Protein AF-A0A1G1VCG1-F1 (afdb_monomer_lite)

Organism: NCBI:txid1797520

Sequence (111 aa):
MVRETHHRALRYLTTLEELYSAALANLGPMDTKSLEEFQKEASMVANQAGISRFRLALDLSFKEPDSLGITEQPQTVTDFEWNQHIEAVGRRTTRMPNVFVVDGTKYALLF

Secondary structure (DSSP, 8-state):
--------------SHHHHHHH-SEEEEETTSS-HHHHHHHHHHHHHHTT-S-EEEEEEEEBSS--TTS-SEEEEE--TTTHHHHHHHHHHHBSSPPEEEEEETTT-----

Structure (mmCIF, N/CA/C/O backbone):
data_AF-A0A1G1VCG1-F1
#
_entry.id   AF-A0A1G1VCG1-F1
#
loop_
_atom_site.group_PDB
_atom_site.id
_atom_site.type_symbol
_atom_site.label_atom_id
_atom_site.label_alt_id
_atom_site.label_comp_id
_atom_site.label_asym_id
_atom_site.label_entity_id
_atom_site.label_seq_id
_atom_site.pdbx_PDB_ins_code
_atom_site.Cartn_x
_atom_site.Cartn_y
_atom_site.Cartn_z
_atom_site.occupancy
_atom_site.B_iso_or_equiv
_atom_site.auth_seq_id
_atom_site.auth_comp_id
_atom_site.auth_asym_id
_atom_site.auth_atom_id
_atom_site.pdbx_PDB_model_num
ATOM 1 N N . MET A 1 1 ? -19.814 -38.402 13.077 1.00 38.91 1 MET A N 1
ATOM 2 C CA . MET A 1 1 ? -20.217 -36.980 13.053 1.00 38.91 1 MET A CA 1
ATOM 3 C C . MET A 1 1 ? -18.930 -36.162 13.015 1.00 38.91 1 MET A C 1
ATOM 5 O O . MET A 1 1 ? -18.334 -35.926 14.056 1.00 38.91 1 MET A O 1
ATOM 9 N N . VAL A 1 2 ? -18.406 -35.886 11.818 1.00 38.81 2 VAL A N 1
ATOM 10 C CA . VAL A 1 2 ? -17.128 -35.176 11.645 1.00 38.81 2 VAL A CA 1
ATOM 11 C C . VAL A 1 2 ? -17.461 -33.696 11.526 1.00 38.81 2 VAL A C 1
ATOM 13 O O . VAL A 1 2 ? -18.196 -33.306 10.625 1.00 38.81 2 VAL A O 1
ATOM 16 N N . ARG A 1 3 ? -16.998 -32.882 12.478 1.00 41.59 3 ARG A N 1
ATOM 17 C CA . ARG A 1 3 ? -17.051 -31.427 12.339 1.00 41.59 3 ARG A CA 1
ATOM 18 C C . ARG A 1 3 ? -15.976 -31.056 11.323 1.00 41.59 3 ARG A C 1
ATOM 20 O O . ARG A 1 3 ? -14.801 -31.026 11.671 1.00 41.59 3 ARG A O 1
ATOM 27 N N . GLU A 1 4 ? -16.370 -30.831 10.075 1.00 39.94 4 GLU A N 1
ATOM 28 C CA . GLU A 1 4 ? -15.518 -30.148 9.105 1.00 39.94 4 GLU A CA 1
ATOM 29 C C . GLU A 1 4 ? -15.358 -28.704 9.572 1.00 39.94 4 GLU A C 1
ATOM 31 O O . GLU A 1 4 ? -16.168 -27.819 9.292 1.00 39.94 4 GLU A O 1
ATOM 36 N N . THR A 1 5 ? -14.312 -28.460 10.355 1.00 43.59 5 THR A N 1
ATOM 37 C CA . THR A 1 5 ? -13.804 -27.113 10.563 1.00 43.59 5 THR A CA 1
ATOM 38 C C . THR A 1 5 ? -13.212 -26.685 9.228 1.00 43.59 5 THR A C 1
ATOM 40 O O . THR A 1 5 ? -12.037 -26.915 8.946 1.00 43.59 5 THR A O 1
ATOM 43 N N . HIS A 1 6 ? -14.038 -26.091 8.367 1.00 36.12 6 HIS A N 1
ATOM 44 C CA . HIS A 1 6 ? -13.554 -25.306 7.244 1.00 36.12 6 HIS A CA 1
ATOM 45 C C . HIS A 1 6 ? -12.773 -24.122 7.822 1.00 36.12 6 HIS A C 1
ATOM 47 O O . HIS A 1 6 ? -13.300 -23.021 7.985 1.00 36.12 6 HIS A O 1
ATOM 53 N N . HIS A 1 7 ? -11.500 -24.337 8.153 1.00 35.19 7 HIS A N 1
ATOM 54 C CA . HIS A 1 7 ? -10.540 -23.252 8.228 1.00 35.19 7 HIS A CA 1
ATOM 55 C C . HIS A 1 7 ? -10.402 -22.733 6.805 1.00 35.19 7 HIS A C 1
ATOM 57 O O . HIS A 1 7 ? -9.593 -23.211 6.015 1.00 35.19 7 HIS A O 1
ATOM 63 N N . ARG A 1 8 ? -11.288 -21.797 6.457 1.00 36.34 8 ARG A N 1
ATOM 64 C CA . ARG A 1 8 ? -11.189 -20.979 5.259 1.00 36.34 8 ARG A CA 1
ATOM 65 C C . ARG A 1 8 ? -9.798 -20.360 5.331 1.00 36.34 8 ARG A C 1
ATOM 67 O O . ARG A 1 8 ? -9.560 -19.497 6.174 1.00 36.34 8 ARG A O 1
ATOM 74 N N . ALA A 1 9 ? -8.866 -20.898 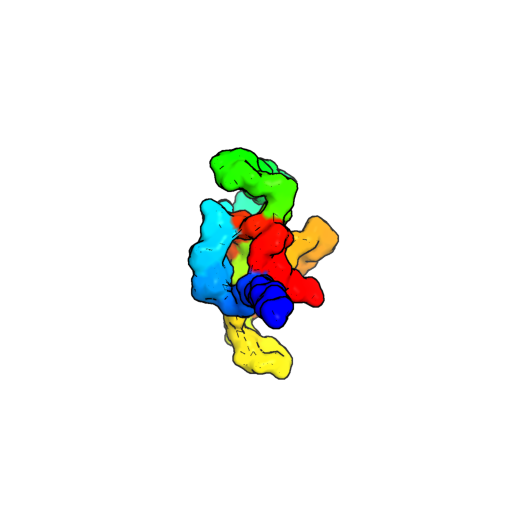4.544 1.00 39.00 9 ALA A N 1
ATOM 75 C CA . ALA A 1 9 ? -7.525 -20.358 4.436 1.00 39.00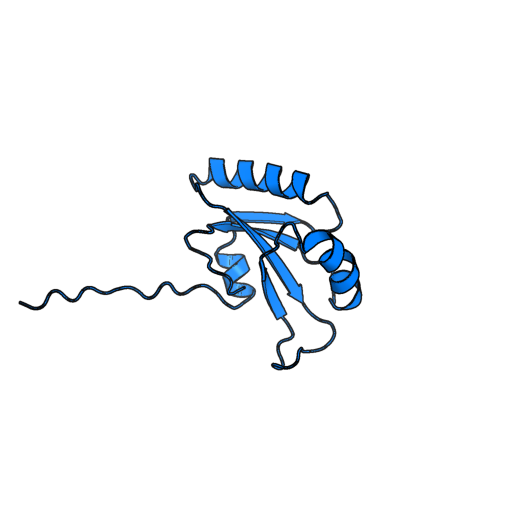 9 ALA A CA 1
ATOM 76 C C . ALA A 1 9 ? -7.691 -18.870 4.150 1.00 39.00 9 ALA A C 1
ATOM 78 O O . ALA A 1 9 ? -8.424 -18.501 3.227 1.00 39.00 9 ALA A O 1
ATOM 79 N N . LEU A 1 10 ? -7.111 -18.033 5.002 1.00 39.06 10 LEU A N 1
ATOM 80 C CA . LEU A 1 10 ? -7.118 -16.601 4.791 1.00 39.06 10 LEU A CA 1
ATOM 81 C C . LEU A 1 10 ? -6.383 -16.363 3.467 1.00 39.06 10 LEU A C 1
ATOM 83 O O . LEU A 1 10 ? -5.162 -16.469 3.398 1.00 39.06 10 LEU A O 1
ATOM 87 N N . ARG A 1 11 ? -7.144 -16.178 2.383 1.00 42.28 11 ARG A N 1
ATOM 88 C CA . ARG A 1 11 ? -6.597 -15.795 1.085 1.00 42.28 11 ARG A CA 1
ATOM 89 C C . ARG A 1 11 ? -6.237 -14.327 1.203 1.00 42.28 11 ARG A C 1
ATOM 91 O O . ARG A 1 11 ? -7.095 -13.459 1.087 1.00 42.28 11 ARG A O 1
ATOM 98 N N . TYR A 1 12 ? -4.978 -14.105 1.542 1.00 46.22 12 TYR A N 1
ATOM 99 C CA . TYR A 1 12 ? -4.359 -12.800 1.581 1.00 46.22 12 TYR A CA 1
ATOM 100 C C . TYR A 1 12 ? -3.868 -12.477 0.176 1.00 46.22 12 TYR A C 1
ATOM 102 O O . TYR A 1 12 ? -3.139 -13.249 -0.439 1.00 46.22 12 TYR A O 1
ATOM 110 N N . LEU A 1 13 ? -4.393 -11.382 -0.337 1.00 51.78 13 LEU A N 1
ATOM 111 C CA . LEU A 1 13 ? -4.329 -10.942 -1.717 1.00 51.78 13 LEU A CA 1
ATOM 112 C C . LEU A 1 13 ? -2.890 -10.572 -2.109 1.00 51.78 13 LEU A C 1
ATOM 114 O O . LEU A 1 13 ? -2.240 -9.795 -1.411 1.00 51.78 13 LEU A O 1
ATOM 118 N N . THR A 1 14 ? -2.398 -11.157 -3.203 1.00 66.19 14 THR A N 1
ATOM 119 C CA . THR A 1 14 ? -1.013 -11.018 -3.694 1.00 66.19 14 THR A CA 1
ATOM 120 C C . THR A 1 14 ? -0.896 -10.076 -4.893 1.00 66.19 14 THR A C 1
ATOM 122 O O . THR A 1 14 ? 0.210 -9.679 -5.242 1.00 66.19 14 THR A O 1
ATOM 125 N N . THR A 1 15 ? -2.012 -9.711 -5.535 1.00 75.44 15 THR A N 1
ATOM 126 C CA . THR A 1 15 ? -2.023 -8.906 -6.772 1.00 75.44 15 THR A CA 1
ATOM 127 C C . THR A 1 15 ? -2.552 -7.481 -6.556 1.00 75.44 15 THR A C 1
ATOM 129 O O . THR A 1 15 ? -3.227 -7.194 -5.565 1.00 75.44 15 THR A O 1
ATOM 132 N N . LEU A 1 16 ? -2.274 -6.567 -7.496 1.00 80.31 16 LEU A N 1
ATOM 133 C CA . LEU A 1 16 ? -2.798 -5.192 -7.444 1.00 80.31 16 LEU A CA 1
ATOM 134 C C . LEU A 1 16 ? -4.323 -5.116 -7.594 1.00 80.31 16 LEU A C 1
ATOM 136 O O . LEU A 1 16 ? -4.960 -4.323 -6.908 1.00 80.31 16 LEU A O 1
ATOM 140 N N . GLU A 1 17 ? -4.922 -5.943 -8.452 1.00 82.38 17 GLU A N 1
ATOM 141 C CA . GLU A 1 17 ? -6.385 -5.999 -8.621 1.00 82.38 17 GLU A CA 1
ATOM 142 C C . GLU A 1 17 ? -7.082 -6.321 -7.296 1.00 82.38 17 GLU A C 1
ATOM 144 O O . GLU A 1 17 ? -8.099 -5.733 -6.911 1.00 82.38 17 GLU A O 1
ATOM 149 N N . GLU A 1 18 ? -6.481 -7.240 -6.558 1.00 77.50 18 GLU A N 1
ATOM 150 C CA . GLU A 1 18 ? -6.971 -7.634 -5.264 1.00 77.50 18 GLU A CA 1
ATOM 151 C C . GLU A 1 18 ? -6.728 -6.551 -4.191 1.00 77.50 18 GLU A C 1
ATOM 153 O O . GLU A 1 18 ? -7.627 -6.297 -3.385 1.00 77.50 18 GLU A O 1
ATOM 158 N N . LEU A 1 19 ? -5.584 -5.845 -4.211 1.00 83.06 19 LEU A N 1
ATOM 159 C CA . LEU A 1 19 ? -5.374 -4.643 -3.384 1.00 83.06 19 LEU A CA 1
ATOM 160 C C . LEU A 1 19 ? -6.502 -3.631 -3.608 1.00 83.06 19 LEU A C 1
ATOM 162 O O . LEU A 1 19 ? -7.115 -3.171 -2.647 1.00 83.06 19 LEU A O 1
ATOM 166 N N . TYR A 1 20 ? -6.802 -3.307 -4.867 1.00 85.31 20 TYR A N 1
ATOM 167 C CA . TYR A 1 20 ? -7.836 -2.330 -5.212 1.00 85.31 20 TYR A CA 1
ATOM 168 C C . TYR A 1 20 ? -9.229 -2.764 -4.750 1.00 85.31 20 TYR A C 1
ATOM 170 O O . TYR A 1 20 ? -10.032 -1.924 -4.353 1.00 85.31 20 TYR A O 1
ATOM 178 N N . SER A 1 21 ? -9.497 -4.070 -4.746 1.00 81.31 21 SER A N 1
ATOM 179 C CA . SER A 1 21 ? -10.769 -4.631 -4.280 1.00 81.31 21 SER A CA 1
ATOM 180 C C . SER A 1 21 ? -10.908 -4.649 -2.752 1.00 81.31 21 SER A C 1
ATOM 182 O O . SER A 1 21 ? -12.027 -4.642 -2.239 1.00 81.31 21 SER A O 1
ATOM 184 N N . ALA A 1 22 ? -9.795 -4.700 -2.015 1.00 79.94 22 ALA A N 1
ATOM 185 C CA . ALA A 1 22 ? -9.784 -4.803 -0.553 1.00 79.94 22 ALA A CA 1
ATOM 186 C C . ALA A 1 22 ? -9.440 -3.496 0.176 1.00 79.94 22 ALA A C 1
ATOM 188 O O . ALA A 1 22 ? -9.615 -3.417 1.397 1.00 79.94 22 ALA A O 1
ATOM 189 N N . ALA A 1 23 ? -8.937 -2.489 -0.537 1.00 87.56 23 ALA A N 1
ATOM 190 C CA . ALA A 1 23 ? -8.599 -1.201 0.042 1.00 87.56 23 ALA A CA 1
ATOM 191 C C . ALA A 1 23 ? -9.846 -0.480 0.573 1.00 87.56 23 ALA A C 1
ATOM 193 O O . ALA A 1 23 ? -10.855 -0.333 -0.111 1.00 87.56 23 ALA A O 1
ATOM 194 N N . LEU A 1 24 ? -9.745 0.014 1.804 1.00 89.88 24 LEU A N 1
ATOM 195 C CA . LEU A 1 24 ? -10.749 0.866 2.435 1.00 89.88 24 LEU A CA 1
ATOM 196 C C . LEU A 1 24 ? -10.727 2.281 1.853 1.00 89.88 24 LEU A C 1
ATOM 198 O O . LEU A 1 24 ? -11.766 2.930 1.778 1.00 89.88 24 LEU A O 1
ATOM 202 N N . ALA A 1 25 ? -9.545 2.762 1.460 1.00 92.88 25 ALA A N 1
ATOM 203 C CA . ALA A 1 25 ? -9.368 4.055 0.812 1.00 92.88 25 ALA A CA 1
ATOM 204 C C . ALA A 1 25 ? -8.062 4.111 0.010 1.00 92.88 25 ALA A C 1
ATOM 206 O O . ALA A 1 25 ? -7.086 3.440 0.351 1.00 92.88 25 ALA A O 1
ATOM 207 N N . ASN A 1 26 ? -8.046 4.973 -1.008 1.00 94.25 26 ASN A N 1
ATOM 208 C CA . ASN A 1 26 ? -6.842 5.467 -1.671 1.00 94.25 26 ASN A CA 1
ATOM 209 C C . ASN A 1 26 ? -6.547 6.875 -1.131 1.00 94.25 26 ASN A C 1
ATOM 211 O O . ASN A 1 26 ? -7.373 7.773 -1.290 1.00 94.25 26 ASN A O 1
ATOM 215 N N . LEU A 1 27 ? -5.399 7.052 -0.482 1.00 94.56 27 LEU A N 1
ATOM 216 C CA . LEU A 1 27 ? -4.959 8.319 0.109 1.00 94.56 27 LEU A CA 1
ATOM 217 C C . LEU A 1 27 ? -4.131 9.178 -0.863 1.00 94.56 27 LEU A C 1
ATOM 219 O O . LEU A 1 27 ? -3.812 10.323 -0.545 1.00 94.56 27 LEU A O 1
ATOM 223 N N . GLY A 1 28 ? -3.817 8.652 -2.049 1.00 93.25 28 GLY A N 1
ATOM 224 C CA . GLY A 1 28 ? -3.069 9.340 -3.099 1.00 93.25 28 GLY A CA 1
ATOM 225 C C . GLY A 1 28 ? -1.567 9.031 -3.107 1.00 93.25 28 GLY A C 1
ATOM 226 O O . GLY A 1 28 ? -1.122 8.131 -2.393 1.00 93.25 28 GLY A O 1
ATOM 227 N N . PRO A 1 29 ? -0.783 9.745 -3.936 1.00 91.81 29 PRO A N 1
ATOM 228 C CA . PRO A 1 29 ? 0.624 9.431 -4.177 1.00 91.81 29 PRO A CA 1
ATOM 229 C C . PRO A 1 29 ? 1.502 9.643 -2.941 1.00 91.81 29 PRO A C 1
ATOM 231 O O . PRO A 1 29 ? 1.361 10.647 -2.240 1.00 91.81 29 PRO A O 1
ATOM 234 N N . MET A 1 30 ? 2.438 8.724 -2.695 1.00 89.75 30 MET A N 1
ATOM 235 C CA . MET A 1 30 ? 3.264 8.698 -1.478 1.00 89.75 30 MET A CA 1
ATOM 236 C C . MET A 1 30 ? 4.193 9.909 -1.277 1.00 89.75 30 MET A C 1
ATOM 238 O O . MET A 1 30 ? 4.656 10.131 -0.165 1.00 89.75 30 MET A O 1
ATOM 242 N N . ASP A 1 31 ? 4.464 10.705 -2.312 1.00 89.75 31 ASP A N 1
ATOM 243 C CA . ASP A 1 31 ? 5.310 11.907 -2.251 1.00 89.75 31 ASP A CA 1
ATOM 244 C C . ASP A 1 31 ? 4.548 13.191 -1.885 1.00 89.75 31 ASP A C 1
ATOM 246 O O . ASP A 1 31 ? 5.154 14.249 -1.719 1.00 89.75 31 ASP A O 1
ATOM 250 N N . THR A 1 32 ? 3.222 13.119 -1.748 1.00 91.50 32 THR A N 1
ATOM 251 C CA . THR A 1 32 ? 2.387 14.303 -1.495 1.00 91.50 32 THR A CA 1
ATOM 252 C C . THR A 1 32 ? 2.348 14.735 -0.033 1.00 91.50 32 THR A C 1
ATOM 254 O O . THR A 1 32 ? 2.037 15.893 0.247 1.00 91.50 32 THR A O 1
ATOM 257 N N . LYS A 1 33 ? 2.621 13.816 0.900 1.00 91.25 33 LYS A N 1
ATOM 258 C CA . LYS A 1 33 ? 2.504 14.022 2.350 1.00 91.25 33 LYS A CA 1
ATOM 259 C C . LYS A 1 33 ? 3.533 13.179 3.098 1.00 91.25 33 LYS A C 1
ATOM 261 O O . LYS A 1 33 ? 4.089 12.220 2.564 1.00 91.25 33 LYS A O 1
ATOM 266 N N . SER A 1 34 ? 3.767 13.520 4.357 1.00 90.31 34 SER A N 1
ATOM 267 C CA . SER A 1 34 ? 4.580 12.704 5.259 1.00 90.31 34 SER A CA 1
ATOM 268 C C . SER A 1 34 ? 3.876 11.396 5.644 1.00 90.31 34 SER A C 1
ATOM 270 O O . SER A 1 34 ? 2.650 11.277 5.576 1.00 90.31 34 SER A O 1
ATOM 272 N N . LEU A 1 35 ? 4.651 10.411 6.111 1.00 89.50 35 LEU A N 1
ATOM 273 C CA . LEU A 1 35 ? 4.095 9.160 6.630 1.00 89.50 35 LEU A CA 1
ATOM 274 C C . LEU A 1 35 ? 3.111 9.402 7.782 1.00 89.50 35 LEU A C 1
ATOM 276 O O . LEU A 1 35 ? 2.069 8.757 7.837 1.00 89.50 35 LEU A O 1
ATOM 280 N N . GLU A 1 36 ? 3.424 10.336 8.682 1.00 91.50 36 GLU A N 1
ATOM 281 C CA . GLU A 1 36 ? 2.575 10.670 9.831 1.00 91.50 36 GLU A CA 1
ATOM 282 C C . GLU A 1 36 ? 1.201 11.189 9.380 1.00 91.50 36 GLU A C 1
ATOM 284 O O . GLU A 1 36 ? 0.166 10.795 9.921 1.00 91.50 36 GLU A O 1
ATOM 289 N N . GLU A 1 37 ? 1.166 12.019 8.335 1.00 93.50 37 GLU A N 1
ATOM 290 C CA . GLU A 1 37 ? -0.084 12.505 7.747 1.00 93.50 37 GLU A CA 1
ATOM 291 C C . GLU A 1 37 ? -0.896 11.366 7.122 1.00 93.50 37 GLU A C 1
ATOM 293 O O . GLU A 1 37 ? -2.099 11.262 7.381 1.00 93.50 37 GLU A O 1
ATOM 298 N N . PHE A 1 38 ? -0.250 10.460 6.379 1.00 93.69 38 PHE A N 1
ATOM 299 C CA . PHE A 1 38 ? -0.919 9.268 5.852 1.00 93.69 38 PHE A CA 1
ATOM 300 C C . PHE A 1 38 ? -1.449 8.360 6.962 1.00 93.69 38 PHE A C 1
ATOM 302 O O . PHE A 1 38 ? -2.576 7.881 6.868 1.00 93.69 38 PHE A O 1
ATOM 309 N N . GLN A 1 39 ? -0.686 8.141 8.035 1.00 92.69 39 GLN A N 1
ATOM 310 C CA . GLN A 1 39 ? -1.124 7.349 9.187 1.00 92.69 39 GLN A CA 1
ATOM 311 C C . GLN A 1 39 ? -2.320 7.994 9.898 1.00 92.69 39 GLN A C 1
ATOM 313 O O . GLN A 1 39 ? -3.249 7.292 10.306 1.00 92.69 39 GLN A O 1
ATOM 318 N N . LYS A 1 40 ? -2.336 9.325 10.023 1.00 94.75 40 LYS A N 1
ATOM 319 C CA . LYS A 1 40 ? -3.456 10.066 10.613 1.00 94.75 40 LYS A CA 1
ATOM 320 C C . LYS A 1 40 ? -4.726 9.930 9.773 1.00 94.75 40 LYS A C 1
ATOM 322 O O . LYS A 1 40 ? -5.782 9.610 10.321 1.00 94.75 40 LYS A O 1
ATOM 327 N N . GLU A 1 41 ? -4.631 10.122 8.459 1.00 95.44 41 GLU A N 1
ATOM 328 C CA . GLU A 1 41 ? -5.762 9.934 7.540 1.00 95.44 41 GLU A CA 1
ATOM 329 C C . GLU A 1 41 ? -6.235 8.478 7.521 1.00 95.44 41 GLU A C 1
ATOM 331 O O . GLU A 1 41 ? -7.433 8.209 7.620 1.00 95.44 41 GLU A O 1
ATOM 336 N N . ALA A 1 42 ? -5.302 7.528 7.500 1.00 93.56 42 ALA A N 1
ATOM 337 C CA . ALA A 1 42 ? -5.611 6.108 7.561 1.00 93.56 42 ALA A CA 1
ATOM 338 C C . ALA A 1 42 ? -6.317 5.715 8.858 1.00 93.56 42 ALA A C 1
ATOM 340 O O . ALA A 1 42 ? -7.268 4.941 8.817 1.00 93.56 42 ALA A O 1
ATOM 341 N N . SER A 1 43 ? -5.916 6.288 9.995 1.00 94.81 43 SER A N 1
ATOM 342 C CA . SER A 1 43 ? -6.596 6.095 11.278 1.00 94.81 43 SER A CA 1
ATOM 343 C C . SER A 1 43 ? -8.038 6.610 11.236 1.00 94.81 43 SER A C 1
ATOM 345 O O . SER A 1 43 ? -8.952 5.938 11.712 1.00 94.81 43 SER A O 1
ATOM 347 N N . MET A 1 44 ? -8.289 7.761 10.602 1.00 95.94 44 MET A N 1
ATOM 348 C CA . MET A 1 44 ? -9.654 8.269 10.416 1.00 95.94 44 MET A CA 1
ATOM 349 C C . MET A 1 44 ? -10.505 7.327 9.557 1.00 95.94 44 MET A C 1
ATOM 351 O O . MET A 1 44 ? -11.621 6.990 9.955 1.00 95.94 44 MET A O 1
ATOM 355 N N . VAL A 1 45 ? -9.966 6.859 8.426 1.00 95.50 45 VAL A N 1
ATOM 356 C CA . VAL A 1 45 ? -10.628 5.879 7.546 1.00 95.50 45 VAL A CA 1
ATOM 357 C C . VAL A 1 45 ? -10.910 4.575 8.298 1.00 95.50 45 VAL A C 1
ATOM 359 O O . VAL A 1 45 ? -12.021 4.049 8.249 1.00 95.50 45 VAL A O 1
ATOM 362 N N . ALA A 1 46 ? -9.925 4.073 9.041 1.00 92.75 46 ALA A N 1
ATOM 363 C CA . ALA A 1 46 ? -10.028 2.846 9.820 1.00 92.75 46 ALA A CA 1
ATOM 364 C C . ALA A 1 46 ? -11.129 2.933 10.887 1.00 92.75 46 ALA A C 1
ATOM 366 O O . ALA A 1 46 ? -11.965 2.034 10.995 1.00 92.75 46 ALA A O 1
ATOM 367 N N . ASN A 1 47 ? -11.178 4.049 11.618 1.00 94.31 47 ASN A N 1
ATOM 368 C CA . ASN A 1 47 ? -12.199 4.302 12.631 1.00 94.31 47 ASN A CA 1
ATOM 369 C C . ASN A 1 47 ? -13.607 4.370 12.023 1.00 94.31 47 ASN A C 1
ATOM 371 O O . ASN A 1 47 ? -14.537 3.790 12.580 1.00 94.31 47 ASN A O 1
ATOM 375 N N . GLN A 1 48 ? -13.770 5.020 10.866 1.00 94.69 48 GLN A N 1
ATOM 376 C CA . GLN A 1 48 ? -15.053 5.072 10.150 1.00 94.69 48 GLN A CA 1
ATOM 377 C C . GLN A 1 48 ? -15.504 3.690 9.659 1.00 94.69 48 GLN A C 1
ATOM 379 O O . GLN A 1 48 ? -16.693 3.382 9.689 1.00 94.69 48 GLN A O 1
ATOM 384 N N . ALA A 1 49 ? -14.556 2.846 9.251 1.00 90.44 49 ALA A N 1
ATOM 385 C CA . ALA A 1 49 ? -14.809 1.473 8.828 1.00 90.44 49 ALA A CA 1
ATOM 386 C C . ALA A 1 49 ? -14.957 0.479 10.000 1.00 90.44 49 ALA A C 1
ATOM 388 O O . ALA A 1 49 ? -15.227 -0.701 9.769 1.00 90.44 49 ALA A O 1
ATOM 389 N N . GLY A 1 50 ? -14.774 0.921 11.251 1.00 91.31 50 GLY A N 1
ATOM 390 C CA . GLY A 1 50 ? -14.864 0.068 12.437 1.00 91.31 50 GLY A CA 1
ATOM 391 C C . GLY A 1 50 ? -13.749 -0.979 12.544 1.00 91.31 50 GLY A C 1
ATOM 392 O O . GLY A 1 50 ? -13.947 -2.019 13.174 1.00 91.31 50 GLY A O 1
ATOM 393 N N . ILE A 1 51 ? -12.588 -0.735 11.929 1.00 86.12 51 ILE A N 1
ATOM 394 C CA . ILE A 1 51 ? -11.433 -1.636 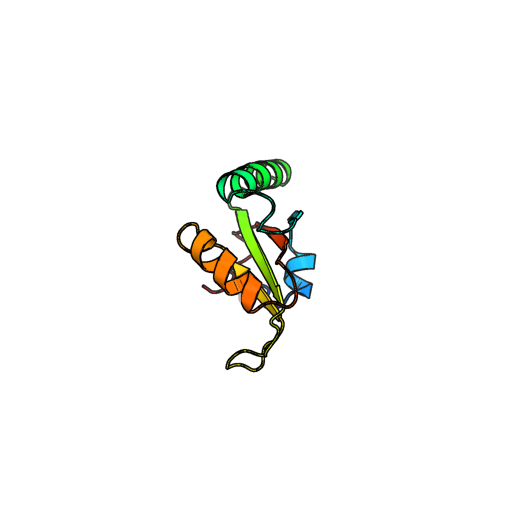11.993 1.00 86.12 51 ILE A CA 1
ATOM 395 C C . ILE A 1 51 ? -10.398 -1.132 13.005 1.00 86.12 51 ILE A C 1
ATOM 397 O O . ILE A 1 51 ? -10.050 0.043 13.047 1.00 86.12 51 ILE A O 1
ATOM 401 N N . SER A 1 52 ? -9.870 -2.041 13.825 1.00 83.00 52 SER A N 1
ATOM 402 C CA . SER A 1 52 ? -8.896 -1.711 14.878 1.00 83.00 52 SER A CA 1
ATOM 403 C C . SER A 1 52 ? -7.438 -1.857 14.442 1.00 83.00 52 SER A C 1
ATOM 405 O O . SER A 1 52 ? -6.533 -1.392 15.130 1.00 83.00 52 SER A O 1
ATOM 407 N N . ARG A 1 53 ? -7.193 -2.529 13.313 1.00 86.00 53 ARG A N 1
ATOM 408 C CA . ARG A 1 53 ? -5.858 -2.779 12.767 1.00 86.00 53 ARG A CA 1
ATOM 409 C C . ARG A 1 53 ? -5.861 -2.420 11.295 1.00 86.00 53 ARG A C 1
ATOM 411 O O . ARG A 1 53 ? -6.339 -3.204 10.483 1.00 86.00 53 ARG A O 1
ATOM 418 N N . PHE A 1 54 ? -5.331 -1.254 10.955 1.00 87.88 54 PHE A N 1
ATOM 419 C CA . PHE A 1 54 ? -5.095 -0.873 9.567 1.00 87.88 54 PHE A CA 1
ATOM 420 C C . PHE A 1 54 ? -3.622 -1.054 9.204 1.00 87.88 54 PHE A C 1
ATOM 422 O O . PHE A 1 54 ? -2.754 -1.116 10.078 1.00 87.88 54 PHE A O 1
ATOM 429 N N . ARG A 1 55 ? -3.346 -1.147 7.907 1.00 87.62 55 ARG A N 1
ATOM 430 C CA . ARG A 1 55 ? -2.000 -1.031 7.340 1.00 87.62 55 ARG A CA 1
ATOM 431 C C . ARG A 1 55 ? -2.030 -0.097 6.139 1.00 87.62 55 ARG A C 1
ATOM 433 O O . ARG A 1 55 ? -3.088 0.114 5.548 1.00 87.62 55 ARG A O 1
ATOM 440 N N . LEU A 1 56 ? -0.862 0.434 5.798 1.00 89.06 56 LEU A N 1
ATOM 441 C CA . LEU A 1 56 ? -0.637 1.160 4.557 1.00 89.06 56 LEU A CA 1
ATOM 442 C C . LEU A 1 56 ? -0.021 0.212 3.527 1.00 89.06 56 LEU A C 1
ATOM 444 O O . LEU A 1 56 ? 0.912 -0.529 3.847 1.00 89.06 56 LEU A O 1
ATOM 448 N N . ALA A 1 57 ? -0.547 0.236 2.309 1.00 88.25 57 ALA A N 1
ATOM 449 C CA . ALA A 1 57 ? -0.035 -0.527 1.178 1.00 88.25 57 ALA A CA 1
ATOM 450 C C . ALA A 1 57 ? 0.243 0.397 -0.013 1.00 88.25 57 ALA A C 1
ATOM 452 O O . ALA A 1 57 ? -0.479 1.368 -0.218 1.00 88.25 57 ALA A O 1
ATOM 453 N N . LEU A 1 58 ? 1.273 0.086 -0.794 1.00 87.44 58 LEU A N 1
ATOM 454 C CA . LEU A 1 58 ? 1.640 0.775 -2.029 1.00 87.44 58 LEU A CA 1
ATOM 455 C C . LEU A 1 58 ? 1.313 -0.099 -3.229 1.00 87.44 58 LEU A C 1
ATOM 457 O O . LEU A 1 58 ? 1.557 -1.304 -3.180 1.00 87.44 58 LEU A O 1
ATOM 461 N N . ASP A 1 59 ? 0.839 0.504 -4.316 1.00 88.38 59 ASP A N 1
ATOM 462 C CA . ASP A 1 59 ? 0.734 -0.163 -5.612 1.00 88.38 59 ASP A CA 1
ATOM 463 C C . ASP A 1 59 ? 2.002 0.052 -6.450 1.00 88.38 59 ASP A C 1
ATOM 465 O O . ASP A 1 59 ? 2.173 1.043 -7.161 1.00 88.38 59 ASP A O 1
ATOM 469 N N . LEU A 1 60 ? 2.940 -0.888 -6.365 1.00 85.25 60 LEU A N 1
ATOM 470 C CA . LEU A 1 60 ? 4.193 -0.769 -7.098 1.00 85.25 60 LEU A CA 1
ATOM 471 C C . LEU A 1 60 ? 4.013 -1.266 -8.527 1.00 85.25 60 LEU A C 1
ATOM 473 O O . LEU A 1 60 ? 3.589 -2.397 -8.738 1.00 85.25 60 LEU A O 1
ATOM 477 N N . SER A 1 61 ? 4.379 -0.426 -9.494 1.00 86.75 61 SER A N 1
ATOM 478 C CA . SER A 1 61 ? 4.503 -0.784 -10.909 1.00 86.75 61 SER A CA 1
ATOM 479 C C . SER A 1 61 ? 5.923 -0.448 -11.349 1.00 86.75 61 SER A C 1
ATOM 481 O O . SER A 1 61 ? 6.296 0.724 -11.392 1.00 86.75 61 SER A O 1
ATOM 483 N N . PHE A 1 62 ? 6.754 -1.460 -11.576 1.00 84.81 62 PHE A N 1
ATOM 484 C CA . PHE A 1 62 ? 8.185 -1.327 -11.846 1.00 84.81 62 PHE A CA 1
ATOM 485 C C . PHE A 1 62 ? 8.469 -1.100 -13.335 1.00 84.81 62 PHE A C 1
ATOM 487 O O . PHE A 1 62 ? 7.796 -1.650 -14.202 1.00 84.81 62 PHE A O 1
ATOM 494 N N . LYS A 1 63 ? 9.496 -0.296 -13.643 1.00 85.25 63 LYS A N 1
ATOM 495 C CA . LYS A 1 63 ? 9.983 -0.093 -15.023 1.00 85.25 63 LYS A CA 1
ATOM 496 C C . LYS A 1 63 ? 10.580 -1.367 -15.615 1.00 85.25 63 LYS A C 1
ATOM 498 O O . LYS A 1 63 ? 10.507 -1.579 -16.820 1.00 85.25 63 LYS A O 1
ATOM 503 N N . GLU A 1 64 ? 11.181 -2.183 -14.758 1.00 82.38 64 GLU A N 1
ATOM 504 C CA . GLU A 1 64 ? 11.794 -3.458 -15.105 1.00 82.38 64 GLU A CA 1
ATOM 505 C C . GLU A 1 64 ? 11.233 -4.543 -14.180 1.00 82.38 64 GLU A C 1
ATOM 507 O O . GLU A 1 64 ? 11.039 -4.268 -12.990 1.00 82.38 64 GLU A O 1
ATOM 512 N N . PRO A 1 65 ? 10.959 -5.753 -14.698 1.00 76.00 65 PRO A N 1
ATOM 513 C CA . PRO A 1 65 ? 10.535 -6.871 -13.869 1.00 76.00 65 PRO A CA 1
ATOM 514 C C . PRO A 1 65 ? 11.611 -7.211 -12.833 1.00 76.00 65 PRO A C 1
ATOM 516 O O . PRO A 1 65 ? 12.810 -7.124 -13.105 1.00 76.00 65 PRO A O 1
ATOM 519 N N . ASP A 1 66 ? 11.180 -7.606 -11.639 1.00 71.00 66 ASP A N 1
ATOM 520 C CA . ASP A 1 66 ? 12.091 -8.068 -10.597 1.00 71.00 66 ASP A CA 1
ATOM 521 C C . ASP A 1 66 ? 12.683 -9.461 -10.909 1.00 71.00 66 ASP A C 1
ATOM 523 O O . ASP A 1 66 ? 12.467 -10.045 -11.974 1.00 71.00 66 ASP A O 1
ATOM 527 N N . SER A 1 67 ? 13.434 -10.033 -9.960 1.00 70.38 67 SER A N 1
ATOM 528 C CA . SER A 1 67 ? 14.021 -11.376 -10.098 1.00 70.38 67 SER A CA 1
ATOM 529 C C . SER A 1 67 ? 12.995 -12.497 -10.307 1.00 70.38 67 SER A C 1
ATOM 531 O O . SER A 1 67 ? 13.377 -13.599 -10.693 1.00 70.38 67 SER A O 1
ATOM 533 N N . LEU A 1 68 ? 11.715 -12.240 -10.028 1.00 69.75 68 LEU A N 1
ATOM 534 C CA . LEU A 1 68 ? 10.611 -13.184 -10.180 1.00 69.75 68 LEU A CA 1
ATOM 535 C C . LEU A 1 68 ? 9.810 -12.938 -11.467 1.00 69.75 68 LEU A C 1
ATOM 537 O O . LEU A 1 68 ? 8.853 -13.663 -11.735 1.00 69.75 68 LEU A O 1
ATOM 541 N N . GLY A 1 69 ? 10.201 -11.953 -12.283 1.00 76.38 69 GLY A N 1
ATOM 542 C CA . GLY A 1 69 ? 9.475 -11.584 -13.495 1.00 76.38 69 GLY A CA 1
ATOM 543 C C . GLY A 1 69 ? 8.234 -10.730 -13.222 1.00 76.38 69 GLY A C 1
ATOM 544 O O . GLY A 1 69 ? 7.421 -10.547 -14.127 1.00 76.38 69 GLY A O 1
ATOM 545 N N . ILE A 1 70 ? 8.064 -10.228 -11.996 1.00 75.69 70 ILE A N 1
ATOM 546 C CA . ILE A 1 70 ? 6.881 -9.478 -11.581 1.00 75.69 70 ILE A CA 1
ATOM 547 C C . ILE A 1 70 ? 7.128 -7.994 -11.837 1.00 75.69 70 ILE A C 1
ATOM 549 O O . ILE A 1 70 ? 8.108 -7.409 -11.373 1.00 75.69 70 ILE A O 1
ATOM 553 N N . THR A 1 71 ? 6.224 -7.372 -12.590 1.00 79.56 71 THR A N 1
ATOM 554 C CA . THR A 1 71 ? 6.261 -5.931 -12.872 1.00 79.56 71 THR A CA 1
ATOM 555 C C . THR A 1 71 ? 5.344 -5.136 -11.956 1.00 79.56 71 THR A C 1
ATOM 557 O O . THR A 1 71 ? 5.492 -3.922 -11.873 1.00 79.56 71 THR A O 1
ATOM 560 N N . GLU A 1 72 ? 4.402 -5.788 -11.272 1.00 82.19 72 GLU A N 1
ATOM 561 C CA . GLU A 1 72 ? 3.386 -5.124 -10.461 1.00 82.19 72 GLU A CA 1
ATOM 562 C C . GLU A 1 72 ? 3.053 -5.917 -9.201 1.00 82.19 72 GLU A C 1
ATOM 564 O O . GLU A 1 72 ? 2.717 -7.098 -9.289 1.00 82.19 72 GLU A O 1
ATOM 569 N N . GLN A 1 73 ? 3.110 -5.274 -8.032 1.00 81.56 73 GLN A N 1
ATOM 570 C CA . GLN A 1 73 ? 2.721 -5.915 -6.776 1.00 81.56 73 GLN A CA 1
ATOM 571 C C . GLN A 1 73 ? 2.371 -4.914 -5.670 1.00 81.56 73 GLN A C 1
ATOM 573 O O . GLN A 1 73 ? 2.916 -3.805 -5.630 1.00 81.56 73 GLN A O 1
ATOM 578 N N . PRO A 1 74 ? 1.486 -5.298 -4.739 1.00 82.69 74 PRO A N 1
ATOM 579 C CA . PRO A 1 74 ? 1.236 -4.521 -3.542 1.00 82.69 74 PRO A CA 1
ATOM 580 C C . PRO A 1 74 ? 2.380 -4.695 -2.528 1.00 82.69 74 PRO A C 1
ATOM 582 O O . PRO A 1 74 ? 2.833 -5.813 -2.295 1.00 82.69 74 PRO A O 1
ATOM 585 N N . GLN A 1 75 ? 2.813 -3.616 -1.871 1.00 80.06 75 GLN A N 1
ATOM 586 C CA . GLN A 1 75 ? 3.821 -3.679 -0.800 1.00 80.06 75 GLN A CA 1
ATOM 587 C C . GLN A 1 75 ? 3.349 -2.956 0.464 1.00 80.06 75 GLN A C 1
ATOM 589 O O . GLN A 1 75 ? 2.890 -1.820 0.395 1.00 80.06 75 GLN A O 1
ATOM 594 N N . THR A 1 76 ? 3.478 -3.590 1.634 1.00 77.00 76 THR A N 1
ATOM 595 C CA . THR A 1 76 ? 3.235 -2.919 2.918 1.00 77.00 76 THR A CA 1
ATOM 596 C C . THR A 1 76 ? 4.334 -1.917 3.189 1.00 77.00 76 THR A C 1
ATOM 598 O O . THR A 1 76 ? 5.509 -2.210 2.995 1.00 77.00 76 THR A O 1
ATOM 601 N N . VAL A 1 77 ? 3.946 -0.771 3.728 1.00 74.50 77 VAL A N 1
AT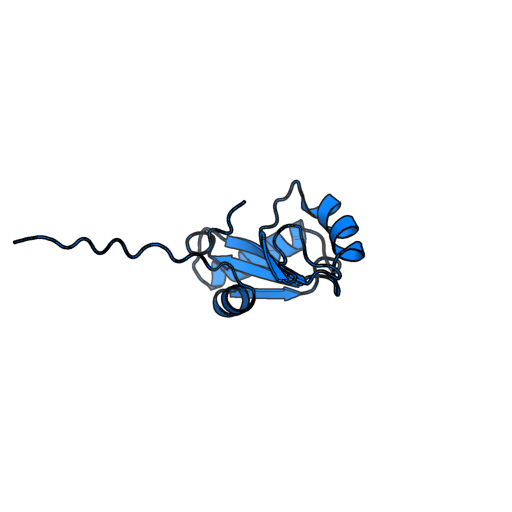OM 602 C CA . VAL A 1 77 ? 4.897 0.224 4.208 1.00 74.50 77 VAL A CA 1
ATOM 603 C C . VAL A 1 77 ? 5.141 0.018 5.689 1.00 74.50 77 VAL A C 1
ATOM 605 O O . VAL A 1 77 ? 4.189 -0.045 6.470 1.00 74.50 77 VAL A O 1
ATOM 608 N N . THR A 1 78 ? 6.412 -0.013 6.075 1.00 69.44 78 THR A N 1
ATOM 609 C CA . THR A 1 78 ? 6.820 0.167 7.467 1.00 69.44 78 THR A CA 1
ATOM 610 C C . THR A 1 78 ? 7.454 1.541 7.678 1.00 69.44 78 THR A C 1
ATOM 612 O O . THR A 1 78 ? 8.031 2.131 6.762 1.00 69.44 78 THR A O 1
ATOM 615 N N . ASP A 1 79 ? 7.377 2.043 8.910 1.00 63.75 79 ASP A N 1
ATOM 616 C CA . ASP A 1 79 ? 7.919 3.354 9.289 1.00 63.75 79 ASP A CA 1
ATOM 617 C C . ASP A 1 79 ? 9.432 3.461 9.054 1.00 63.75 79 ASP A C 1
ATOM 619 O O . ASP A 1 79 ? 9.945 4.528 8.724 1.00 63.75 79 ASP A O 1
ATOM 623 N N . PHE A 1 80 ? 10.145 2.339 9.174 1.00 60.47 80 PHE A N 1
ATOM 624 C CA . PHE A 1 80 ? 11.586 2.259 8.936 1.00 60.47 80 PHE A CA 1
ATOM 625 C C . PHE A 1 80 ? 11.954 2.413 7.451 1.00 60.47 80 PHE A C 1
ATOM 627 O O . PHE A 1 80 ? 13.038 2.890 7.113 1.00 60.47 80 PHE A O 1
ATOM 634 N N . GLU A 1 81 ? 11.043 2.024 6.564 1.00 66.44 81 GLU A N 1
ATOM 635 C CA . GLU A 1 81 ? 11.293 1.911 5.132 1.00 66.44 81 GLU A CA 1
ATOM 636 C C . GLU A 1 81 ? 10.838 3.139 4.347 1.00 66.44 81 GLU A C 1
ATOM 638 O O . GLU A 1 81 ? 11.408 3.423 3.303 1.00 66.44 81 GLU A O 1
ATOM 643 N N . TRP A 1 82 ? 9.879 3.921 4.849 1.00 77.00 82 TRP A N 1
ATOM 644 C CA . TRP A 1 82 ? 9.230 4.998 4.089 1.00 77.00 82 TRP A CA 1
ATOM 645 C C . TRP A 1 82 ? 10.191 5.957 3.368 1.00 77.00 82 TRP A C 1
ATOM 647 O O . TRP A 1 82 ? 10.069 6.170 2.162 1.00 77.00 82 TRP A O 1
ATOM 657 N N . ASN A 1 83 ? 11.185 6.498 4.079 1.00 70.94 83 ASN A N 1
ATOM 658 C CA . ASN A 1 83 ? 12.129 7.454 3.490 1.00 70.94 83 ASN A CA 1
ATOM 659 C C . ASN A 1 83 ? 13.099 6.795 2.496 1.00 70.94 83 ASN A C 1
ATOM 661 O O . ASN A 1 83 ? 13.473 7.418 1.505 1.00 70.94 83 ASN A O 1
ATOM 665 N N . GLN A 1 84 ? 13.487 5.537 2.732 1.00 68.56 84 GLN A N 1
ATOM 666 C CA . GLN A 1 84 ? 14.333 4.772 1.805 1.00 68.56 84 GLN A CA 1
ATOM 667 C C . GLN A 1 84 ? 13.538 4.369 0.557 1.00 68.56 84 GLN A C 1
ATOM 669 O O . GLN A 1 84 ? 14.052 4.395 -0.564 1.00 68.56 84 GLN A O 1
ATOM 674 N N . HIS A 1 85 ? 12.255 4.062 0.752 1.00 70.06 85 HIS A N 1
ATOM 675 C CA . HIS A 1 85 ? 11.321 3.710 -0.298 1.00 70.06 85 HIS A CA 1
ATOM 676 C C . HIS A 1 85 ? 11.028 4.891 -1.204 1.00 70.06 85 HIS A C 1
ATOM 678 O O . HIS A 1 85 ? 11.100 4.682 -2.400 1.00 70.06 85 HIS A O 1
ATOM 684 N N . ILE A 1 86 ? 10.781 6.115 -0.720 1.00 73.62 86 ILE A N 1
ATOM 685 C CA . ILE A 1 86 ? 10.478 7.263 -1.608 1.00 73.62 86 ILE A CA 1
ATOM 686 C C . ILE A 1 86 ? 11.532 7.433 -2.711 1.00 73.62 86 ILE A C 1
ATOM 688 O O . ILE A 1 86 ? 11.191 7.499 -3.896 1.00 73.62 86 ILE A O 1
ATOM 692 N N . GLU A 1 87 ? 12.815 7.462 -2.346 1.00 74.31 87 GLU A N 1
ATOM 693 C CA . GLU A 1 87 ? 13.888 7.681 -3.318 1.00 74.31 87 GLU A CA 1
ATOM 694 C C . GLU A 1 87 ? 14.080 6.470 -4.248 1.00 74.31 87 GLU A C 1
ATOM 696 O O . GLU A 1 87 ? 14.241 6.626 -5.464 1.00 74.31 87 GLU A O 1
ATOM 701 N N . ALA A 1 88 ? 14.039 5.252 -3.699 1.00 73.62 88 ALA A N 1
ATOM 702 C CA . ALA A 1 88 ? 14.241 4.024 -4.464 1.00 73.62 88 ALA A CA 1
ATOM 703 C C . ALA A 1 88 ? 13.061 3.707 -5.397 1.00 73.62 88 ALA A C 1
ATOM 705 O O . ALA A 1 88 ? 13.261 3.332 -6.555 1.00 73.62 88 ALA A O 1
ATOM 706 N N . VAL A 1 89 ? 11.836 3.887 -4.908 1.00 76.50 89 VAL A N 1
ATOM 707 C CA . VAL A 1 89 ? 10.584 3.684 -5.636 1.00 76.50 89 VAL A CA 1
ATOM 708 C C . VAL A 1 89 ? 10.512 4.663 -6.794 1.00 76.50 89 VAL A C 1
ATOM 710 O O . VAL A 1 89 ? 10.438 4.208 -7.928 1.00 76.50 89 VAL A O 1
ATOM 713 N N . GLY A 1 90 ? 10.669 5.972 -6.567 1.00 74.81 90 GLY A N 1
ATOM 714 C CA . GLY A 1 90 ? 10.573 6.965 -7.646 1.00 74.81 90 GLY A CA 1
ATOM 715 C C . GLY A 1 90 ? 11.534 6.708 -8.818 1.00 74.81 90 GLY A C 1
ATOM 716 O O . GLY A 1 90 ? 11.225 7.010 -9.973 1.00 74.81 90 GLY A O 1
ATOM 717 N N . ARG A 1 91 ? 12.694 6.089 -8.559 1.00 80.06 91 ARG A N 1
ATOM 718 C CA . ARG A 1 91 ? 13.632 5.678 -9.617 1.00 80.06 91 ARG A CA 1
ATOM 719 C C . ARG A 1 91 ? 13.182 4.415 -10.352 1.00 80.06 91 ARG A C 1
ATOM 721 O O . ARG A 1 91 ? 13.321 4.357 -11.577 1.00 80.06 91 ARG A O 1
ATOM 728 N N . ARG A 1 92 ? 12.664 3.423 -9.624 1.00 78.75 92 ARG A N 1
ATOM 729 C CA . ARG A 1 92 ? 12.397 2.061 -10.116 1.00 78.75 92 ARG A CA 1
ATOM 730 C C . ARG A 1 92 ? 10.975 1.846 -10.626 1.00 78.75 92 ARG A C 1
ATOM 732 O O . ARG A 1 92 ? 10.762 0.901 -11.381 1.00 78.75 92 ARG A O 1
ATOM 739 N N . THR A 1 93 ? 10.021 2.692 -10.255 1.00 83.31 93 THR A N 1
ATOM 740 C CA . THR A 1 93 ? 8.622 2.568 -10.666 1.00 83.31 93 THR A CA 1
ATOM 741 C C . THR A 1 93 ? 8.277 3.444 -11.863 1.00 83.31 93 THR A C 1
ATOM 743 O O . THR A 1 93 ? 8.922 4.454 -12.140 1.00 83.31 93 THR A O 1
ATOM 746 N N . THR A 1 94 ? 7.263 3.028 -12.617 1.00 85.94 94 THR A N 1
ATOM 747 C CA . THR A 1 94 ? 6.711 3.749 -13.773 1.00 85.94 94 THR A CA 1
ATOM 748 C C . THR A 1 94 ? 5.999 5.034 -13.354 1.00 85.94 94 THR A C 1
ATOM 750 O O . THR A 1 94 ? 5.959 5.998 -14.117 1.00 85.94 94 THR A O 1
ATOM 753 N N . ARG A 1 95 ? 5.472 5.055 -12.126 1.00 87.56 95 ARG A N 1
ATOM 754 C CA . ARG A 1 95 ? 4.783 6.178 -11.488 1.00 87.56 95 ARG A CA 1
ATOM 755 C C . ARG A 1 95 ? 5.061 6.199 -9.991 1.00 87.56 95 ARG A C 1
ATOM 757 O O . ARG A 1 95 ? 5.452 5.178 -9.426 1.00 87.56 95 ARG A O 1
ATOM 764 N N . MET A 1 96 ? 4.801 7.333 -9.347 1.00 90.06 96 MET A N 1
ATOM 765 C CA . MET A 1 96 ? 4.763 7.372 -7.889 1.00 90.06 96 MET A CA 1
ATOM 766 C C . MET A 1 96 ? 3.589 6.506 -7.390 1.00 90.06 96 MET A C 1
ATOM 768 O O . MET A 1 96 ? 2.466 6.719 -7.855 1.00 90.06 96 MET A O 1
ATOM 772 N N . PRO A 1 97 ? 3.819 5.521 -6.507 1.00 89.44 97 PRO A N 1
ATOM 773 C CA . PRO A 1 97 ? 2.758 4.681 -5.971 1.00 89.44 97 PRO A CA 1
ATOM 774 C C . PRO A 1 97 ? 1.777 5.472 -5.123 1.00 89.44 97 PRO A C 1
ATOM 776 O O . PRO A 1 97 ? 2.151 6.392 -4.392 1.00 89.44 97 PRO A O 1
ATOM 779 N N . ASN A 1 98 ? 0.525 5.052 -5.186 1.00 91.62 98 ASN A N 1
ATOM 780 C CA . ASN A 1 98 ? -0.512 5.500 -4.286 1.00 91.62 98 ASN A CA 1
ATOM 781 C C . ASN A 1 98 ? -0.465 4.715 -2.976 1.00 91.62 98 ASN A C 1
ATOM 783 O O . ASN A 1 98 ? -0.147 3.527 -2.940 1.00 91.62 98 ASN A O 1
ATOM 787 N N . VAL A 1 99 ? -0.839 5.395 -1.901 1.00 91.44 99 VAL A N 1
ATOM 788 C CA . VAL A 1 99 ? -0.957 4.844 -0.559 1.00 91.44 99 VAL A CA 1
ATOM 789 C C . VAL A 1 99 ? -2.398 4.415 -0.334 1.00 91.44 99 VAL A C 1
ATOM 791 O O . VAL A 1 99 ? -3.322 5.220 -0.420 1.00 91.44 99 VAL A O 1
ATOM 794 N N . PHE A 1 100 ?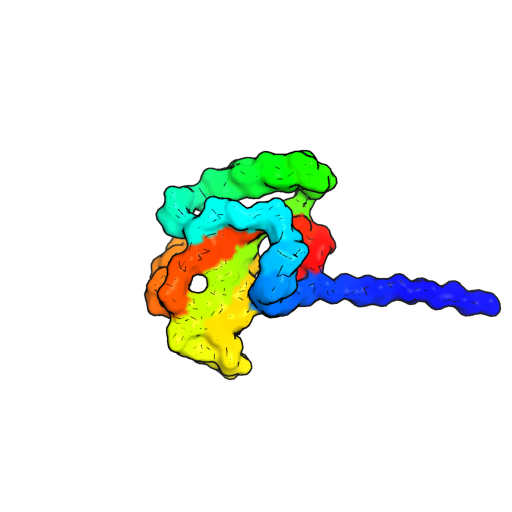 -2.598 3.150 0.003 1.00 91.75 100 PHE A N 1
ATOM 795 C CA . PHE A 1 100 ? -3.903 2.569 0.283 1.00 91.75 100 PHE A CA 1
ATOM 796 C C . PHE A 1 100 ? -4.025 2.176 1.749 1.00 91.75 100 PHE A C 1
ATOM 798 O O . PHE A 1 100 ? -3.074 1.680 2.353 1.00 91.75 100 PHE A O 1
ATOM 805 N N . VAL A 1 101 ? -5.224 2.344 2.304 1.00 91.38 101 VAL A N 1
ATOM 806 C CA . VAL A 1 101 ? -5.580 1.848 3.638 1.00 91.38 101 VAL A CA 1
ATOM 807 C C . VAL A 1 101 ? -6.205 0.476 3.488 1.00 91.38 101 VAL A C 1
ATOM 809 O O . VAL A 1 101 ? -7.185 0.319 2.765 1.00 91.38 101 VAL A O 1
ATOM 812 N N . VAL A 1 102 ? -5.681 -0.513 4.198 1.00 88.19 102 VAL A N 1
ATOM 813 C CA . VAL A 1 102 ? -6.188 -1.891 4.167 1.00 88.19 102 VAL A CA 1
ATOM 814 C C . VAL A 1 102 ? -6.449 -2.399 5.582 1.00 88.19 102 VAL A C 1
ATOM 816 O O . VAL A 1 102 ? -5.789 -1.985 6.538 1.00 88.19 102 VAL A O 1
ATOM 819 N N . ASP A 1 103 ? -7.408 -3.314 5.729 1.00 85.00 103 ASP A N 1
ATOM 820 C CA . ASP A 1 103 ? -7.661 -4.009 6.995 1.00 85.00 103 ASP A CA 1
ATOM 821 C C . ASP A 1 103 ? -6.518 -4.991 7.276 1.00 85.00 103 ASP A C 1
ATOM 823 O O . ASP A 1 103 ? -6.435 -6.065 6.683 1.00 85.00 103 ASP A O 1
ATOM 827 N N . GLY A 1 104 ? -5.642 -4.638 8.213 1.00 75.44 104 GLY A N 1
ATOM 828 C CA . GLY A 1 104 ? -4.467 -5.421 8.588 1.00 75.44 104 GLY A CA 1
ATOM 829 C C . GLY A 1 104 ? -4.787 -6.761 9.257 1.00 75.44 104 GLY A C 1
ATOM 830 O O . GLY A 1 104 ? -3.880 -7.568 9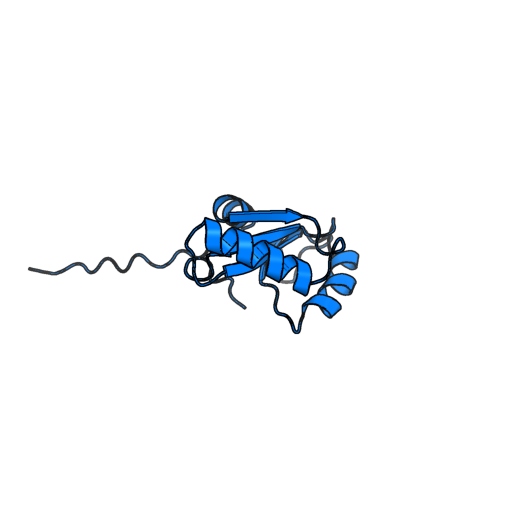.441 1.00 75.44 104 GLY A O 1
ATOM 831 N N . THR A 1 105 ? -6.048 -7.020 9.618 1.00 74.88 105 THR A N 1
ATOM 832 C CA . THR A 1 105 ? -6.513 -8.351 10.049 1.00 74.88 105 THR A CA 1
ATOM 833 C C . THR A 1 105 ? -6.803 -9.257 8.855 1.00 74.88 105 THR A C 1
ATOM 835 O O . THR A 1 105 ? -6.658 -10.474 8.946 1.00 74.88 105 THR A O 1
ATOM 838 N N . LYS A 1 106 ? -7.228 -8.665 7.736 1.00 67.75 106 LYS A N 1
ATOM 839 C CA . LYS A 1 106 ? -7.615 -9.366 6.503 1.00 67.75 106 LYS A CA 1
ATOM 840 C C . LYS A 1 106 ? -6.559 -9.307 5.411 1.00 67.75 106 LYS A C 1
ATOM 842 O O . LYS A 1 106 ? -6.708 -9.995 4.411 1.00 67.75 106 LYS A O 1
ATOM 847 N N . TYR A 1 107 ? -5.535 -8.484 5.588 1.00 65.06 107 TYR A N 1
ATOM 848 C CA . TYR A 1 107 ? -4.529 -8.188 4.585 1.00 65.06 107 TYR A CA 1
ATOM 849 C C . TYR A 1 107 ? -3.142 -8.435 5.184 1.00 65.06 107 TYR A C 1
ATOM 851 O O . TYR A 1 107 ? -2.492 -7.535 5.719 1.00 65.06 107 TYR A O 1
ATOM 859 N N . ALA A 1 108 ? -2.708 -9.695 5.151 1.00 57.59 108 ALA A N 1
ATOM 860 C CA . ALA A 1 108 ? -1.318 -10.050 5.383 1.00 57.59 108 ALA A CA 1
ATOM 861 C C . ALA A 1 108 ? -0.582 -9.947 4.045 1.00 57.59 108 ALA A C 1
ATOM 863 O O . ALA A 1 108 ? -0.470 -10.933 3.322 1.00 57.59 108 ALA A O 1
ATOM 864 N N . LEU A 1 109 ? -0.095 -8.752 3.702 1.00 56.31 109 LEU A N 1
ATOM 865 C CA . LEU A 1 109 ? 1.029 -8.705 2.771 1.00 56.31 109 LEU A CA 1
ATOM 866 C C . LEU A 1 109 ? 2.184 -9.420 3.455 1.00 56.31 109 LEU A C 1
ATOM 868 O O . LEU A 1 109 ? 2.506 -9.121 4.610 1.00 56.31 109 LEU A O 1
ATOM 872 N N . LEU A 1 110 ? 2.715 -10.431 2.773 1.00 48.03 110 LEU A N 1
ATOM 873 C CA . LEU A 1 110 ? 3.940 -11.084 3.196 1.00 48.03 110 LEU A CA 1
ATOM 874 C C . LEU A 1 110 ? 5.024 -10.000 3.213 1.00 48.03 110 LEU A C 1
ATOM 876 O O . LEU A 1 110 ? 5.214 -9.306 2.214 1.00 48.03 110 LEU A O 1
ATOM 880 N N . PHE A 1 111 ? 5.620 -9.805 4.388 1.00 43.75 111 PHE A N 1
ATOM 881 C CA . PHE A 1 111 ? 6.808 -8.977 4.567 1.00 43.75 111 PHE A CA 1
ATOM 882 C C . PHE A 1 111 ? 8.020 -9.669 3.947 1.00 43.75 111 PHE A C 1
ATOM 884 O O . PHE A 1 111 ? 8.096 -10.915 4.080 1.00 43.75 111 PHE A O 1
#

Radius of gyration: 15.56 Å; chains: 1; bounding box: 34×51×30 Å

pLDDT: mean 77.29, std 16.84, range [35.19, 95.94]

Foldseek 3Di:
DDPPPPPVPLPADKFPVVLVVFFLDWPFFLVPDDPVVVVVVLVVSCVVVVAPDKWKKWWFAFPAQDPVRDRTTIDTDDPVCSVVCQVVRPVGGPDGTIITIGRPVSHPPPD